Protein AF-A0A3D1R5C8-F1 (afdb_monomer_lite)

Foldseek 3Di:
DQQDKDKDKDFDPPCPQFPFKWKWKADPPDDTDIFGQDDDDDRMTMTIDGSNRQDPQKMWIWMWTQGPVRDIDIHCADPVGTDIDGRDDD

Secondary structure (DSSP, 8-state):
-TTSPEEEEEE-TTGGGEEEEEEEEEETTSPPEEEEEEEEETTEEEEEE-GGG--TTEEEEEEEEEETT--EEEESS-SSS-EEEE-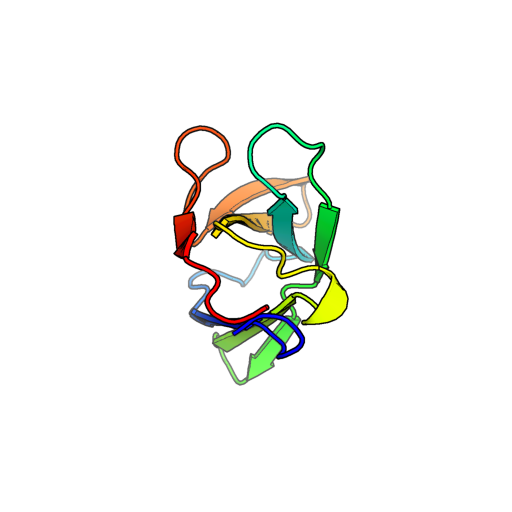---

Radius of gyration: 13.25 Å; chains: 1; bounding box: 32×27×36 Å

Structure (mmCIF, N/CA/C/O backbone):
data_AF-A0A3D1R5C8-F1
#
_entry.id   AF-A0A3D1R5C8-F1
#
loop_
_atom_site.group_PDB
_atom_site.id
_atom_site.type_symbol
_atom_site.label_atom_id
_atom_site.label_alt_id
_atom_site.label_comp_id
_atom_site.label_asym_id
_atom_site.label_entity_id
_atom_site.label_seq_id
_atom_site.pdbx_PDB_ins_code
_atom_site.Cartn_x
_atom_site.Cartn_y
_atom_site.Cartn_z
_atom_site.occupancy
_atom_site.B_iso_or_equiv
_atom_site.auth_seq_id
_atom_site.auth_comp_id
_atom_site.auth_asym_id
_atom_site.auth_atom_id
_atom_site.pdbx_PDB_model_num
ATOM 1 N N . GLU A 1 1 ? -12.934 -4.085 9.871 1.00 80.44 1 GLU A N 1
ATOM 2 C CA . GLU A 1 1 ? -13.257 -4.056 11.317 1.00 80.44 1 GLU A CA 1
ATOM 3 C C . GLU A 1 1 ? -11.954 -4.155 12.091 1.00 80.44 1 GLU A C 1
ATOM 5 O O . GLU A 1 1 ? -10.989 -4.653 11.520 1.00 80.44 1 GLU A O 1
ATOM 10 N N . ALA A 1 2 ? -11.901 -3.671 13.331 1.00 84.62 2 ALA A N 1
ATOM 11 C CA . ALA A 1 2 ? -10.732 -3.872 14.185 1.00 84.62 2 ALA A CA 1
ATOM 12 C C . ALA A 1 2 ? -10.423 -5.376 14.314 1.00 84.62 2 ALA A C 1
ATOM 14 O O . ALA A 1 2 ? -11.340 -6.197 14.360 1.00 84.62 2 ALA A O 1
ATOM 15 N N . GLY A 1 3 ? -9.140 -5.744 14.302 1.00 87.75 3 GLY A N 1
ATOM 16 C CA . GLY A 1 3 ? -8.703 -7.141 14.396 1.00 87.75 3 GLY A CA 1
ATOM 17 C C . GLY A 1 3 ? -8.842 -7.970 13.112 1.00 87.75 3 GLY A C 1
ATOM 18 O O . GLY A 1 3 ? -8.307 -9.073 13.065 1.00 87.75 3 GLY A O 1
ATOM 19 N N . LYS A 1 4 ? -9.490 -7.458 12.056 1.00 92.31 4 LYS A N 1
ATOM 20 C CA . LYS A 1 4 ? -9.518 -8.096 10.728 1.00 92.31 4 LYS A CA 1
ATOM 21 C C . LYS A 1 4 ? -8.551 -7.405 9.787 1.00 92.31 4 LYS A C 1
ATOM 23 O O . LYS A 1 4 ? -8.505 -6.182 9.773 1.00 92.31 4 LYS A O 1
ATOM 28 N N . ASP A 1 5 ? -7.833 -8.174 8.984 1.00 96.69 5 ASP A N 1
ATOM 29 C CA . ASP A 1 5 ? -6.915 -7.621 7.995 1.00 96.69 5 ASP A CA 1
ATOM 30 C C . ASP A 1 5 ? -7.636 -6.688 7.013 1.00 96.69 5 ASP A C 1
ATOM 32 O O . ASP A 1 5 ? -8.780 -6.925 6.610 1.00 96.69 5 ASP A O 1
ATOM 36 N N . LEU A 1 6 ? -6.958 -5.603 6.639 1.00 96.81 6 LEU A N 1
ATOM 37 C CA . LEU A 1 6 ? -7.389 -4.728 5.557 1.00 96.81 6 LEU A CA 1
ATOM 38 C C . LEU A 1 6 ? -6.571 -5.051 4.316 1.00 96.81 6 LEU A C 1
ATOM 40 O O . LEU A 1 6 ? -5.360 -4.832 4.275 1.00 96.81 6 LEU A O 1
ATOM 44 N N . GLU A 1 7 ? -7.265 -5.522 3.292 1.00 97.75 7 GLU A N 1
ATOM 45 C CA . GLU A 1 7 ? -6.676 -5.779 1.989 1.00 97.75 7 GLU A CA 1
ATOM 46 C C . GLU A 1 7 ? -6.747 -4.536 1.110 1.00 97.75 7 GLU A C 1
ATOM 48 O O . GLU A 1 7 ? -7.788 -3.885 0.987 1.00 97.75 7 GLU A O 1
ATOM 53 N N . ILE A 1 8 ? -5.626 -4.222 0.476 1.00 97.38 8 ILE A N 1
ATOM 54 C CA . ILE A 1 8 ? -5.522 -3.181 -0.536 1.00 97.38 8 ILE A CA 1
ATOM 55 C C . ILE A 1 8 ? -5.177 -3.889 -1.831 1.00 97.38 8 ILE A C 1
ATOM 57 O O . ILE A 1 8 ? -4.080 -4.425 -1.967 1.00 97.38 8 ILE A O 1
ATOM 61 N N . VAL A 1 9 ? -6.129 -3.896 -2.758 1.00 96.69 9 VAL A N 1
ATOM 62 C CA . VAL A 1 9 ? -6.023 -4.582 -4.044 1.00 96.69 9 VAL A CA 1
ATOM 63 C C . VAL A 1 9 ? -6.246 -3.572 -5.160 1.00 96.69 9 VAL A C 1
ATOM 65 O O . VAL A 1 9 ? -7.154 -2.742 -5.080 1.00 96.69 9 VAL A O 1
ATOM 68 N N . GLY A 1 10 ? -5.433 -3.642 -6.208 1.00 94.25 10 GLY A N 1
ATOM 69 C CA . GLY A 1 10 ? -5.635 -2.832 -7.402 1.00 94.25 10 GLY A CA 1
ATOM 70 C C . GLY A 1 10 ? -4.610 -3.113 -8.490 1.00 94.25 10 GLY A C 1
ATOM 71 O O . GLY A 1 10 ? -3.594 -3.765 -8.243 1.00 94.25 10 GLY A O 1
ATOM 72 N N . ASN A 1 11 ? -4.872 -2.577 -9.681 1.00 93.56 11 ASN A N 1
ATOM 73 C CA . ASN A 1 11 ? -3.980 -2.732 -10.823 1.00 93.56 11 ASN A CA 1
ATOM 74 C C . ASN A 1 11 ? -2.891 -1.654 -10.853 1.00 93.56 11 ASN A C 1
ATOM 76 O O . ASN A 1 11 ? -3.177 -0.465 -10.679 1.00 93.56 11 ASN A O 1
ATOM 80 N N . VAL A 1 12 ? -1.657 -2.064 -11.141 1.00 91.12 12 VAL A N 1
ATOM 81 C CA . VAL A 1 12 ? -0.524 -1.168 -11.399 1.00 91.12 12 VAL A CA 1
ATOM 82 C C . VAL A 1 12 ? -0.136 -1.278 -12.869 1.00 91.12 12 VAL A C 1
ATOM 84 O O . VAL A 1 12 ? 0.541 -2.213 -13.290 1.00 91.12 12 VAL A O 1
ATOM 87 N N . PHE A 1 13 ? -0.561 -0.296 -13.661 1.00 84.56 13 PHE A N 1
ATOM 88 C CA . PHE A 1 13 ? -0.224 -0.223 -15.081 1.00 84.56 13 PHE A CA 1
ATOM 89 C C . PHE A 1 13 ? 1.183 0.343 -15.290 1.00 84.56 13 PHE A C 1
ATOM 91 O O . P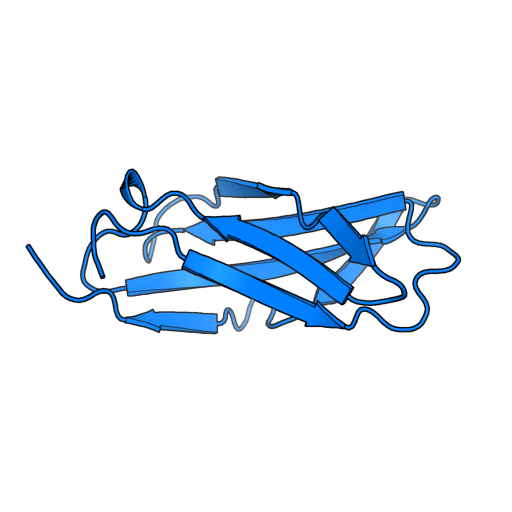HE A 1 13 ? 1.643 1.186 -14.522 1.00 84.56 13 PHE A O 1
ATOM 98 N N . GLY A 1 14 ? 1.863 -0.100 -16.352 1.00 78.25 14 GLY A N 1
ATOM 99 C CA . GLY A 1 14 ? 3.223 0.362 -16.656 1.00 78.25 14 GLY A CA 1
ATOM 100 C C . GLY A 1 14 ? 4.291 -0.184 -15.702 1.00 78.25 14 GLY A C 1
ATOM 101 O O . GLY A 1 14 ? 5.362 0.399 -15.590 1.00 78.25 14 GLY A O 1
ATOM 102 N N . ALA A 1 15 ? 4.031 -1.313 -15.036 1.00 70.81 15 ALA A N 1
ATOM 103 C CA . ALA A 1 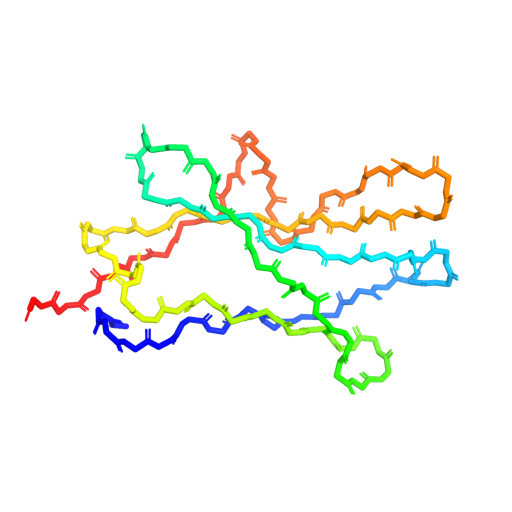15 ? 4.943 -1.929 -14.069 1.00 70.81 15 ALA A CA 1
ATOM 104 C C . ALA A 1 15 ? 6.232 -2.531 -14.678 1.00 70.81 15 ALA A C 1
ATOM 106 O O . ALA A 1 15 ? 6.973 -3.201 -13.967 1.00 70.81 15 ALA A O 1
ATOM 107 N N . GLY A 1 16 ? 6.517 -2.314 -15.968 1.00 78.06 16 GLY A N 1
ATOM 108 C CA . GLY A 1 16 ? 7.702 -2.864 -16.641 1.00 78.06 16 GLY A CA 1
ATOM 109 C C . GLY A 1 16 ? 9.025 -2.446 -15.992 1.00 78.06 16 GLY A C 1
ATOM 110 O O . GLY A 1 16 ? 9.950 -3.249 -15.934 1.00 78.06 16 GLY A O 1
ATOM 111 N N . ASP A 1 17 ? 9.071 -1.238 -15.422 1.00 85.06 17 ASP A N 1
ATOM 112 C CA . ASP A 1 17 ? 10.236 -0.713 -14.698 1.00 85.06 17 ASP A CA 1
ATOM 113 C C . ASP A 1 17 ? 10.084 -0.800 -13.168 1.00 85.06 17 ASP A C 1
ATOM 115 O O . ASP A 1 17 ? 10.897 -0.246 -12.425 1.00 85.06 17 ASP A O 1
ATOM 119 N N . LEU A 1 18 ? 9.042 -1.473 -12.668 1.00 91.69 18 LEU A N 1
ATOM 120 C CA . LEU A 1 18 ? 8.757 -1.564 -11.239 1.00 91.69 18 LEU A CA 1
ATOM 121 C C . LEU A 1 18 ? 9.750 -2.503 -10.545 1.00 91.69 18 LEU A C 1
ATOM 123 O O . LEU A 1 18 ? 9.718 -3.714 -10.743 1.00 91.69 18 LEU A O 1
ATOM 127 N N . ALA A 1 19 ? 10.563 -1.961 -9.639 1.00 93.62 19 ALA A N 1
ATOM 128 C CA . ALA A 1 19 ? 11.445 -2.764 -8.798 1.00 93.62 19 ALA A CA 1
ATOM 129 C C . ALA A 1 19 ? 10.721 -3.301 -7.556 1.00 93.62 19 ALA A C 1
ATOM 131 O O . ALA A 1 19 ? 10.924 -4.443 -7.148 1.00 93.62 19 ALA A O 1
ATOM 132 N N . LYS A 1 20 ? 9.902 -2.463 -6.910 1.00 95.06 20 LYS A N 1
ATOM 133 C CA . LYS A 1 20 ? 9.100 -2.836 -5.734 1.00 95.06 20 LYS A CA 1
ATOM 134 C C . LYS A 1 20 ? 7.948 -1.867 -5.528 1.00 95.06 20 LYS A C 1
ATOM 136 O O . LYS A 1 20 ? 8.061 -0.688 -5.852 1.00 95.06 20 LYS A O 1
ATOM 141 N N . ALA A 1 21 ? 6.890 -2.328 -4.873 1.00 96.75 21 ALA A N 1
ATOM 142 C CA . ALA A 1 21 ? 5.832 -1.457 -4.386 1.00 96.75 21 ALA A CA 1
ATOM 143 C C . ALA A 1 21 ? 5.578 -1.663 -2.887 1.00 96.75 21 ALA A C 1
ATOM 145 O O . ALA A 1 21 ? 5.857 -2.719 -2.307 1.00 96.75 21 ALA A O 1
ATOM 146 N N . ARG A 1 22 ? 5.111 -0.610 -2.219 1.00 97.81 22 ARG A N 1
ATOM 147 C CA . ARG A 1 22 ? 4.848 -0.594 -0.775 1.00 97.81 22 ARG A CA 1
ATOM 148 C C . ARG A 1 22 ? 3.542 0.131 -0.500 1.00 97.81 22 ARG A C 1
ATOM 150 O O . ARG A 1 22 ? 3.282 1.164 -1.108 1.00 97.81 22 ARG A O 1
ATOM 157 N N . CYS A 1 23 ? 2.775 -0.355 0.466 1.00 98.31 23 CYS A N 1
ATOM 158 C CA . CYS A 1 23 ? 1.710 0.423 1.082 1.00 98.31 23 CYS A CA 1
ATOM 159 C C . CYS A 1 23 ? 2.226 1.028 2.383 1.00 98.31 23 CYS A C 1
ATOM 161 O O . CYS A 1 23 ? 2.668 0.304 3.274 1.00 98.31 23 CYS A O 1
ATOM 163 N N . ARG A 1 24 ? 2.152 2.351 2.510 1.00 98.25 24 ARG A N 1
ATOM 164 C CA . ARG A 1 24 ? 2.403 3.064 3.759 1.00 98.25 24 ARG A CA 1
ATOM 165 C C . ARG A 1 24 ? 1.088 3.347 4.452 1.00 98.25 24 ARG A C 1
ATOM 167 O O . ARG A 1 24 ? 0.143 3.813 3.826 1.00 98.25 24 ARG A O 1
ATOM 174 N N . TYR A 1 25 ? 1.038 3.081 5.747 1.00 98.25 25 TYR A N 1
ATOM 175 C CA . TYR A 1 25 ? -0.176 3.244 6.535 1.00 98.25 25 TYR A CA 1
ATOM 176 C C . TYR A 1 25 ? 0.128 3.759 7.940 1.00 98.25 25 TYR A C 1
ATOM 178 O O . TYR A 1 25 ? 1.246 3.615 8.436 1.00 98.25 25 TYR A O 1
ATOM 186 N N . ARG A 1 26 ? -0.851 4.401 8.575 1.00 97.38 26 ARG A N 1
ATOM 187 C CA . ARG A 1 26 ? -0.744 4.891 9.954 1.00 97.38 26 ARG A CA 1
ATOM 188 C C . ARG A 1 26 ? -2.107 5.102 10.593 1.00 97.38 26 ARG A C 1
ATOM 190 O O . ARG A 1 26 ? -3.089 5.387 9.912 1.00 97.38 26 ARG A O 1
ATOM 197 N N . GLU A 1 27 ? -2.132 5.112 11.916 1.00 93.38 27 GLU A N 1
ATOM 198 C CA . GLU A 1 27 ? -3.172 5.835 12.646 1.00 93.38 27 GLU A CA 1
ATOM 199 C C . GLU A 1 27 ? -2.974 7.348 12.453 1.00 93.38 27 GLU A C 1
ATOM 201 O O . GLU A 1 27 ? -1.849 7.839 12.286 1.00 93.38 27 GLU A O 1
ATOM 206 N N . LYS A 1 28 ? -4.063 8.119 12.507 1.00 83.81 28 LYS A N 1
ATOM 207 C CA . LYS A 1 28 ? -3.997 9.575 12.335 1.00 83.81 28 LYS A CA 1
ATOM 208 C C . LYS A 1 28 ? -3.027 10.202 13.347 1.00 83.81 28 LYS A C 1
ATOM 210 O O . LYS A 1 28 ? -3.201 10.068 14.553 1.00 83.81 28 LYS A O 1
ATOM 215 N N . GLY A 1 29 ? -2.029 10.929 12.843 1.00 83.25 29 GLY A N 1
ATOM 216 C CA . GLY A 1 29 ? -1.029 11.622 13.665 1.00 83.25 29 GLY A CA 1
ATOM 217 C C . GLY A 1 29 ? 0.124 10.747 14.175 1.00 83.25 29 GLY A C 1
ATOM 218 O O . GLY A 1 29 ? 1.015 11.271 14.837 1.00 83.25 29 GLY A O 1
ATOM 219 N N . ARG A 1 30 ? 0.151 9.447 13.853 1.00 93.44 30 ARG A N 1
ATOM 220 C CA . ARG A 1 30 ? 1.299 8.565 14.121 1.00 93.44 30 ARG A CA 1
ATOM 221 C C . ARG A 1 30 ? 2.308 8.582 12.965 1.00 93.44 30 ARG A C 1
ATOM 223 O O . ARG A 1 30 ? 2.056 9.129 11.888 1.00 93.44 30 ARG A O 1
ATOM 230 N N . SER A 1 31 ? 3.462 7.959 13.194 1.00 95.69 31 SER A N 1
ATOM 231 C CA . SER A 1 31 ? 4.446 7.681 12.146 1.00 95.69 31 SER A CA 1
ATOM 232 C C . SER A 1 31 ? 3.925 6.637 11.159 1.00 95.69 31 SER A C 1
ATOM 234 O O . SER A 1 31 ? 3.163 5.744 11.525 1.00 95.69 31 SER A O 1
ATOM 236 N N . TRP A 1 32 ? 4.367 6.741 9.908 1.00 97.31 32 TRP A N 1
ATOM 237 C CA . TRP A 1 32 ? 4.055 5.765 8.870 1.00 97.31 32 TRP A CA 1
ATOM 238 C C . TRP A 1 32 ? 4.741 4.422 9.141 1.00 97.31 32 TRP A C 1
ATOM 240 O O . TRP A 1 32 ? 5.956 4.366 9.329 1.00 97.31 32 TRP A O 1
ATOM 250 N N . LYS A 1 33 ? 3.956 3.346 9.109 1.00 97.81 33 LYS A N 1
ATOM 251 C CA . LYS A 1 33 ? 4.408 1.964 8.929 1.00 97.81 33 LYS A CA 1
ATOM 252 C C . LYS A 1 33 ? 4.333 1.602 7.443 1.00 97.81 33 LYS A C 1
ATOM 254 O O . LYS A 1 33 ? 3.769 2.356 6.645 1.00 97.81 33 LYS A O 1
ATOM 259 N N . GLN A 1 34 ? 4.888 0.455 7.059 1.00 98.06 34 GLN A N 1
ATOM 260 C CA . GLN A 1 34 ? 4.796 -0.029 5.684 1.00 98.06 34 GLN A CA 1
ATOM 261 C C . GLN A 1 34 ? 4.612 -1.542 5.603 1.00 98.06 34 GLN A C 1
ATOM 263 O O . GLN A 1 34 ? 5.186 -2.282 6.398 1.00 98.06 34 GLN A O 1
ATOM 268 N N . VAL A 1 35 ? 3.868 -1.973 4.590 1.00 98.44 35 VAL A N 1
ATOM 269 C CA . VAL A 1 35 ? 3.788 -3.360 4.128 1.00 98.44 35 VAL A CA 1
ATOM 270 C C . VAL A 1 35 ? 4.144 -3.431 2.646 1.00 98.44 35 VAL A C 1
ATOM 272 O O . VAL A 1 35 ? 4.151 -2.420 1.934 1.00 98.44 35 VAL A O 1
ATOM 275 N N . GLU A 1 36 ? 4.487 -4.622 2.174 1.00 98.06 36 GLU A N 1
ATOM 276 C CA . GLU A 1 36 ? 4.700 -4.858 0.752 1.00 98.06 36 GLU A CA 1
ATOM 277 C C . GLU A 1 36 ? 3.379 -4.798 -0.022 1.00 98.06 36 GLU A C 1
ATOM 279 O O . GLU A 1 36 ? 2.356 -5.289 0.444 1.00 98.06 36 GLU A O 1
ATOM 284 N N . LEU A 1 37 ? 3.418 -4.158 -1.193 1.00 97.88 37 LEU A N 1
ATOM 285 C CA . LEU A 1 37 ? 2.385 -4.266 -2.215 1.00 97.88 37 LEU A CA 1
ATOM 286 C C . LEU A 1 37 ? 2.950 -5.224 -3.269 1.00 97.88 37 LEU A C 1
ATOM 288 O O . LEU A 1 37 ? 3.787 -4.826 -4.077 1.00 97.88 37 LEU A O 1
ATOM 292 N N . ALA A 1 38 ? 2.582 -6.498 -3.166 1.00 96.56 38 ALA A N 1
ATOM 293 C CA . ALA A 1 38 ? 3.135 -7.589 -3.960 1.00 96.56 38 ALA A CA 1
ATOM 294 C C . ALA A 1 38 ? 2.304 -7.827 -5.221 1.00 96.56 38 ALA A C 1
ATOM 296 O O . ALA A 1 38 ? 1.086 -7.660 -5.196 1.00 96.56 38 ALA A O 1
ATOM 297 N N . LEU A 1 39 ? 2.958 -8.244 -6.306 1.00 94.62 39 LEU A N 1
ATOM 298 C CA . LEU A 1 39 ? 2.273 -8.728 -7.501 1.00 94.62 39 LEU A CA 1
ATOM 299 C C . LEU A 1 39 ? 1.584 -10.060 -7.177 1.00 94.62 39 LEU A C 1
ATOM 301 O O . LEU A 1 39 ? 2.249 -10.992 -6.727 1.00 94.62 39 LEU A O 1
ATOM 305 N N . GLU A 1 40 ? 0.282 -10.159 -7.433 1.00 94.88 40 GLU A N 1
ATOM 306 C CA . GLU A 1 40 ? -0.438 -11.434 -7.378 1.00 94.88 40 GLU A CA 1
ATOM 307 C C . GLU A 1 40 ? -0.512 -12.087 -8.763 1.00 94.88 40 GLU A C 1
ATOM 309 O O . GLU A 1 40 ? -0.069 -13.221 -8.936 1.00 94.88 40 GLU A O 1
ATOM 314 N N . TYR A 1 41 ? -1.047 -11.379 -9.764 1.00 92.12 41 TYR A N 1
ATOM 315 C CA . TYR A 1 41 ? -1.199 -11.901 -11.126 1.00 92.12 41 TYR A CA 1
ATOM 316 C C . TYR A 1 41 ? -1.331 -10.775 -12.156 1.00 92.12 41 TYR A C 1
ATOM 318 O O . TYR A 1 41 ? -2.117 -9.854 -11.960 1.00 92.12 41 TYR A O 1
ATOM 326 N N . GLY A 1 42 ? -0.620 -10.872 -13.285 1.00 91.69 42 GLY A N 1
ATOM 327 C CA . GLY A 1 42 ? -0.702 -9.884 -14.366 1.00 91.69 42 GLY A CA 1
ATOM 328 C C . GLY A 1 42 ? -0.230 -8.502 -13.912 1.00 91.69 42 GLY A C 1
ATOM 329 O O . GLY A 1 42 ? 0.962 -8.292 -13.709 1.00 91.69 42 GLY A O 1
ATOM 330 N N . ASP A 1 43 ? -1.167 -7.576 -13.755 1.00 92.06 43 ASP A N 1
ATOM 331 C CA . ASP A 1 43 ? -0.976 -6.234 -13.206 1.00 92.06 43 ASP A CA 1
ATOM 332 C C . ASP A 1 43 ? -1.700 -6.029 -11.865 1.00 92.06 43 ASP A C 1
ATOM 334 O O . ASP A 1 43 ? -1.711 -4.912 -11.353 1.00 92.06 43 ASP A O 1
ATOM 338 N N . LEU A 1 44 ? -2.269 -7.087 -11.277 1.00 94.31 44 LEU A N 1
ATOM 339 C CA . LEU A 1 44 ? -2.967 -7.059 -9.996 1.00 94.31 44 LEU A CA 1
ATOM 340 C C . LEU A 1 44 ? -1.977 -7.147 -8.836 1.00 94.31 44 LEU A C 1
ATOM 342 O O . LEU A 1 44 ? -1.246 -8.130 -8.699 1.00 94.31 44 LEU A O 1
ATOM 346 N N . PHE A 1 45 ? -2.005 -6.149 -7.958 1.00 96.50 45 PHE A N 1
ATOM 347 C CA . PHE A 1 45 ? -1.179 -6.100 -6.758 1.00 96.50 45 PHE A CA 1
ATOM 348 C C . PHE A 1 45 ? -2.030 -6.125 -5.493 1.00 96.50 45 PHE A C 1
ATOM 350 O O . PHE A 1 45 ? -3.116 -5.539 -5.453 1.00 96.50 45 PHE A O 1
ATOM 357 N N . ARG A 1 46 ? -1.486 -6.734 -4.435 1.00 97.94 46 ARG A N 1
ATOM 358 C CA . ARG A 1 46 ? -2.110 -6.806 -3.113 1.00 97.94 46 ARG A CA 1
ATOM 359 C C . ARG A 1 46 ? -1.149 -6.439 -1.991 1.00 97.94 46 ARG A C 1
ATOM 361 O O . ARG A 1 46 ? 0.011 -6.842 -1.974 1.00 97.94 46 ARG A O 1
ATOM 368 N N . ALA A 1 47 ? -1.663 -5.675 -1.038 1.00 98.31 47 ALA A N 1
ATOM 369 C CA . ALA A 1 47 ? -1.051 -5.430 0.257 1.00 98.31 47 ALA A CA 1
ATOM 370 C C . ALA A 1 47 ? -2.037 -5.810 1.364 1.00 98.31 47 ALA A C 1
ATOM 372 O O . ALA A 1 47 ? -3.246 -5.625 1.219 1.00 98.31 47 ALA A O 1
ATOM 373 N N . ILE A 1 48 ? -1.508 -6.305 2.480 1.00 98.38 48 ILE A N 1
ATOM 374 C CA . ILE A 1 48 ? -2.295 -6.675 3.658 1.00 98.38 48 ILE A CA 1
ATOM 375 C C . ILE A 1 48 ? -1.821 -5.817 4.826 1.00 98.38 48 ILE A C 1
ATOM 377 O O . ILE A 1 48 ? -0.667 -5.916 5.239 1.00 98.38 48 ILE A O 1
ATOM 381 N N . ILE A 1 49 ? -2.703 -4.968 5.354 1.00 97.69 49 ILE A N 1
ATOM 382 C CA . ILE A 1 49 ? -2.484 -4.280 6.628 1.00 97.69 49 ILE A CA 1
ATOM 383 C C . ILE A 1 49 ? -3.030 -5.189 7.737 1.00 97.69 49 ILE A C 1
ATOM 385 O O . ILE A 1 49 ? -4.234 -5.468 7.727 1.00 97.69 49 ILE A O 1
ATOM 389 N N . PRO A 1 50 ? -2.190 -5.632 8.694 1.00 96.81 50 PRO A N 1
ATOM 390 C CA . PRO A 1 50 ? -2.618 -6.542 9.750 1.00 96.81 50 PRO A CA 1
ATOM 391 C C . PRO A 1 50 ? -3.769 -5.972 10.580 1.00 96.81 50 PRO A C 1
ATOM 393 O O . PRO A 1 50 ? -3.728 -4.813 10.996 1.00 96.81 50 PRO A O 1
ATOM 396 N N . GLY A 1 51 ? -4.760 -6.799 10.903 1.00 95.31 51 GLY A N 1
ATOM 397 C CA . GLY A 1 51 ? -5.936 -6.384 11.667 1.00 95.31 51 GLY A CA 1
ATOM 398 C C . GLY A 1 51 ? -5.617 -5.819 13.053 1.00 95.31 51 GLY A C 1
ATOM 399 O O . GLY A 1 51 ? -6.331 -4.940 13.535 1.00 95.31 51 GLY A O 1
ATOM 400 N N . GLN A 1 52 ? -4.512 -6.258 13.664 1.00 93.69 52 GLN A N 1
ATOM 401 C CA . GLN A 1 52 ? -4.003 -5.722 14.935 1.00 93.69 52 GLN A CA 1
ATOM 402 C C . GLN A 1 52 ? -3.593 -4.241 14.859 1.00 93.69 52 GLN A C 1
ATOM 404 O O . GLN A 1 52 ? -3.568 -3.558 15.877 1.00 93.69 52 GLN A O 1
ATOM 409 N N . ASP A 1 53 ? -3.285 -3.743 13.659 1.00 94.19 53 ASP A N 1
ATOM 410 C CA . ASP A 1 53 ? -2.944 -2.342 13.419 1.00 94.19 53 ASP A CA 1
ATOM 411 C C . ASP A 1 53 ? -4.174 -1.502 13.030 1.00 94.19 53 ASP A C 1
ATOM 413 O O . ASP A 1 53 ? -4.092 -0.272 12.969 1.00 94.19 53 ASP A O 1
ATOM 417 N N . LEU A 1 54 ? -5.328 -2.131 12.772 1.00 93.31 54 LEU A N 1
ATOM 418 C CA . LEU A 1 54 ? -6.576 -1.426 12.497 1.00 93.31 54 LEU A CA 1
ATOM 419 C C . LEU A 1 54 ? -7.231 -0.992 13.804 1.00 93.31 54 LEU A C 1
ATOM 421 O O . LEU A 1 54 ? -8.119 -1.656 14.338 1.00 93.31 54 LEU A O 1
ATOM 425 N N . VAL A 1 55 ? -6.798 0.165 14.294 1.00 90.25 55 VAL A N 1
ATOM 426 C CA . VAL A 1 55 ? -7.315 0.772 15.520 1.00 90.25 55 VAL A CA 1
ATOM 427 C C . VAL A 1 55 ? -8.364 1.846 15.182 1.00 90.25 55 VAL A C 1
ATOM 429 O O . VAL A 1 55 ? -8.135 2.680 14.295 1.00 90.25 55 VAL A O 1
ATOM 432 N N . PRO A 1 56 ? -9.528 1.869 15.861 1.00 91.56 56 PRO A N 1
ATOM 433 C CA . PRO A 1 56 ? -10.486 2.964 15.745 1.00 91.56 56 PRO A CA 1
ATOM 434 C C . PRO A 1 56 ? -9.860 4.338 16.061 1.00 91.56 56 PRO A C 1
ATOM 436 O O . PRO A 1 56 ? -8.985 4.441 16.916 1.00 91.56 56 PRO A O 1
ATOM 439 N N . PRO A 1 57 ? -10.322 5.429 15.420 1.00 93.12 57 PRO A N 1
ATOM 440 C CA . PRO A 1 57 ? -11.495 5.491 14.545 1.00 93.12 57 PRO A CA 1
ATOM 441 C C . PRO A 1 57 ? -11.195 5.222 13.062 1.00 93.12 57 PRO A C 1
ATOM 443 O O . PRO A 1 57 ? -12.123 5.008 12.278 1.00 93.12 57 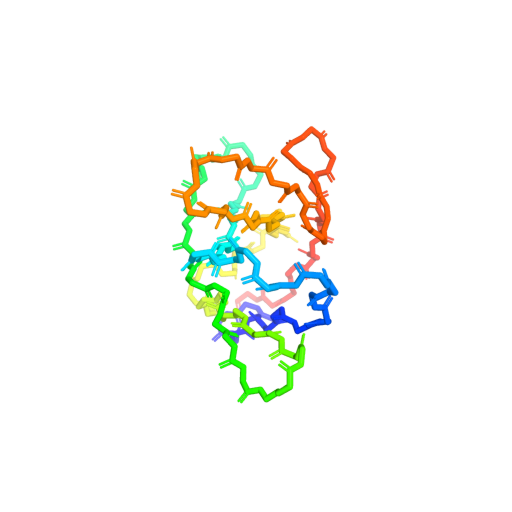PRO A O 1
ATOM 446 N N . SER A 1 58 ? -9.931 5.290 12.640 1.00 95.00 58 SER A N 1
ATOM 447 C CA . SER A 1 58 ? -9.556 5.165 11.231 1.00 95.00 58 SER A CA 1
ATOM 448 C C . SER A 1 58 ? -8.066 4.923 11.035 1.00 95.00 58 SER A C 1
ATOM 450 O O . SER A 1 58 ? -7.254 5.492 11.767 1.00 95.00 58 SER A O 1
ATOM 452 N N . ILE A 1 59 ? -7.730 4.240 9.944 1.00 96.56 59 ILE A N 1
ATOM 453 C CA . ILE A 1 59 ? -6.375 4.165 9.397 1.00 96.56 59 ILE A CA 1
ATOM 454 C C . ILE A 1 59 ? -6.264 5.068 8.157 1.00 96.56 59 ILE A C 1
ATOM 456 O O . ILE A 1 59 ? -7.228 5.235 7.400 1.00 96.56 59 ILE A O 1
ATOM 460 N N . GLU A 1 60 ? -5.096 5.667 7.956 1.00 97.56 60 GLU A N 1
ATOM 461 C CA . GLU A 1 60 ? -4.719 6.378 6.735 1.00 97.56 60 GLU A CA 1
ATOM 462 C C . GLU A 1 60 ? -3.710 5.539 5.950 1.00 97.56 60 GLU A C 1
ATOM 464 O O . GLU A 1 60 ? -2.808 4.966 6.559 1.00 97.56 60 GLU A O 1
ATOM 469 N N . TYR A 1 61 ? -3.831 5.478 4.623 1.00 98.00 61 TYR A N 1
ATOM 470 C CA . TYR A 1 61 ? -2.858 4.793 3.773 1.00 98.00 61 TYR A CA 1
ATOM 471 C C . TYR A 1 61 ? -2.647 5.476 2.420 1.00 98.00 61 TYR A C 1
ATOM 473 O O . TYR A 1 61 ? -3.502 6.209 1.922 1.00 98.00 61 TYR A O 1
ATOM 481 N N . TYR A 1 62 ? -1.492 5.210 1.826 1.00 97.94 62 TYR A N 1
ATOM 482 C CA . TYR A 1 62 ? -1.178 5.463 0.425 1.00 97.94 62 TYR A CA 1
ATOM 483 C C . TYR A 1 62 ? -0.130 4.447 -0.020 1.00 97.94 62 TYR A C 1
ATOM 485 O O . TYR A 1 62 ? 0.611 3.908 0.803 1.00 97.94 62 TYR A O 1
ATOM 493 N N . CYS A 1 63 ? -0.045 4.179 -1.313 1.00 98.00 63 CYS A N 1
ATOM 494 C CA . CYS A 1 63 ? 0.941 3.261 -1.856 1.00 98.00 63 CYS A CA 1
ATOM 495 C C . CYS A 1 63 ? 1.988 4.013 -2.671 1.00 98.00 63 CYS A C 1
ATOM 497 O O . CYS A 1 63 ? 1.762 5.127 -3.136 1.00 98.00 63 CYS A O 1
ATOM 499 N N . ILE A 1 64 ? 3.150 3.393 -2.831 1.00 96.94 64 ILE A 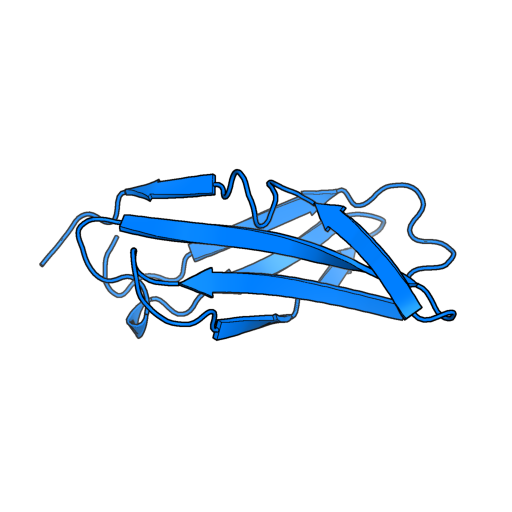N 1
ATOM 500 C CA . ILE A 1 64 ? 4.219 3.872 -3.699 1.00 96.94 64 ILE A CA 1
ATOM 501 C C . ILE A 1 64 ? 4.739 2.720 -4.552 1.00 96.94 64 ILE A C 1
ATOM 503 O O . ILE A 1 64 ? 4.980 1.623 -4.042 1.00 96.94 64 ILE A O 1
ATOM 507 N N . ALA A 1 65 ? 4.920 2.987 -5.837 1.00 95.62 65 ALA A N 1
ATOM 508 C CA . ALA A 1 65 ? 5.754 2.206 -6.738 1.00 95.62 65 ALA A CA 1
ATOM 509 C C . ALA A 1 65 ? 7.153 2.823 -6.765 1.00 95.62 65 ALA A C 1
ATOM 511 O O . ALA A 1 65 ? 7.288 4.046 -6.776 1.00 95.62 65 ALA A O 1
ATOM 512 N N . ILE A 1 66 ? 8.179 1.977 -6.749 1.00 95.38 66 ILE A N 1
ATOM 513 C CA . ILE A 1 66 ? 9.582 2.375 -6.826 1.00 95.38 66 ILE A CA 1
ATOM 514 C C . ILE A 1 66 ? 10.185 1.662 -8.029 1.00 95.38 66 ILE A C 1
ATOM 516 O O . ILE A 1 66 ? 10.164 0.428 -8.078 1.00 95.38 66 ILE A O 1
ATOM 520 N N . ASP A 1 67 ? 10.699 2.428 -8.984 1.00 93.81 67 ASP A N 1
ATOM 521 C CA . ASP A 1 67 ? 11.370 1.881 -10.161 1.00 93.81 67 ASP A CA 1
ATOM 522 C C . ASP A 1 67 ? 12.815 1.434 -9.856 1.00 93.81 67 ASP A C 1
ATOM 524 O O . ASP A 1 67 ? 13.343 1.649 -8.756 1.00 93.81 67 ASP A O 1
ATOM 528 N N . TYR A 1 68 ? 13.472 0.791 -10.824 1.00 93.19 68 TYR A N 1
ATOM 529 C CA . TYR A 1 68 ? 14.868 0.343 -10.689 1.00 93.19 68 TYR A CA 1
ATOM 530 C C . TYR A 1 68 ? 15.892 1.483 -10.544 1.00 93.19 68 TYR A C 1
ATOM 532 O O . TYR A 1 68 ? 17.018 1.235 -10.111 1.00 93.19 68 TYR A O 1
ATOM 540 N N . PHE A 1 69 ? 15.508 2.723 -10.846 1.00 93.75 69 PHE A N 1
ATOM 541 C CA . PHE A 1 69 ? 16.327 3.927 -10.689 1.00 93.75 69 PHE A CA 1
ATOM 542 C C . PHE A 1 69 ? 16.043 4.668 -9.369 1.00 93.75 69 PHE A C 1
ATOM 544 O O . PHE A 1 69 ? 16.709 5.654 -9.054 1.00 93.75 69 PHE A O 1
ATOM 551 N N . GLY A 1 70 ? 15.087 4.185 -8.567 1.00 94.12 70 GLY A N 1
ATOM 552 C CA . GLY A 1 70 ? 14.678 4.783 -7.298 1.00 94.12 70 GLY A CA 1
ATOM 553 C C . GLY A 1 70 ? 13.613 5.878 -7.421 1.00 94.12 70 GLY A C 1
ATOM 554 O O . GLY A 1 70 ? 13.249 6.468 -6.398 1.00 94.12 70 GLY A O 1
ATOM 555 N N . GLY A 1 71 ? 13.095 6.137 -8.624 1.00 94.56 71 GLY A N 1
ATOM 556 C CA . GLY A 1 71 ? 11.959 7.024 -8.848 1.00 94.56 71 GLY A CA 1
ATOM 557 C C . GLY A 1 71 ? 10.715 6.501 -8.133 1.00 94.56 71 GLY A C 1
ATOM 558 O O . GLY A 1 71 ? 10.464 5.296 -8.099 1.00 94.56 71 GLY A O 1
ATOM 559 N N . GLN A 1 72 ? 9.958 7.404 -7.502 1.00 94.50 72 GLN A N 1
ATOM 560 C CA . GLN A 1 72 ? 8.758 7.052 -6.741 1.00 94.50 72 GLN A CA 1
ATOM 561 C C . GLN A 1 72 ? 7.510 7.615 -7.404 1.00 94.50 72 GLN A C 1
ATOM 563 O O . GLN A 1 72 ? 7.433 8.812 -7.673 1.00 94.50 72 GLN A O 1
ATOM 568 N N . THR A 1 73 ? 6.515 6.754 -7.593 1.00 94.19 73 THR A N 1
ATOM 569 C CA . THR A 1 73 ? 5.180 7.138 -8.060 1.00 94.19 73 THR A CA 1
ATOM 570 C C . THR A 1 73 ? 4.154 6.786 -6.995 1.00 94.19 73 THR A C 1
ATOM 572 O O . THR A 1 73 ? 4.131 5.659 -6.499 1.00 94.19 73 THR A O 1
ATOM 575 N N . GLU A 1 74 ? 3.308 7.744 -6.626 1.00 95.25 74 GLU A N 1
ATOM 576 C CA . GLU A 1 74 ? 2.231 7.522 -5.663 1.00 95.25 74 GLU A CA 1
ATOM 577 C C . GLU A 1 74 ? 1.064 6.760 -6.304 1.00 95.25 74 GLU A C 1
ATOM 579 O O . GLU A 1 74 ? 0.659 7.024 -7.435 1.00 95.25 74 GLU A O 1
ATOM 584 N N . LEU A 1 75 ? 0.522 5.801 -5.558 1.00 94.75 75 LEU A N 1
ATOM 585 C CA . LEU A 1 75 ? -0.559 4.913 -5.961 1.00 94.75 75 LEU A CA 1
ATOM 586 C C . LEU A 1 75 ? -1.643 4.913 -4.883 1.00 94.75 75 LEU A C 1
ATOM 588 O O . LEU A 1 75 ? -1.361 4.995 -3.688 1.00 94.75 75 LEU A O 1
ATOM 592 N N . TYR A 1 76 ? -2.898 4.759 -5.301 1.00 95.19 76 TYR A N 1
ATOM 593 C CA . TYR A 1 76 ? -4.043 4.611 -4.393 1.00 95.19 76 TYR A CA 1
ATOM 594 C C . TYR A 1 76 ? -4.133 5.696 -3.304 1.00 95.19 76 TYR A C 1
ATOM 596 O O . TYR A 1 76 ? -4.593 5.422 -2.204 1.00 95.19 76 TYR A O 1
ATOM 604 N N . GLY A 1 77 ? -3.733 6.933 -3.605 1.00 96.31 77 GLY A N 1
ATOM 605 C CA . GLY A 1 77 ? -3.617 8.040 -2.649 1.00 96.31 77 GLY A CA 1
ATOM 606 C C . GLY A 1 77 ? -2.231 8.679 -2.722 1.00 96.31 77 GLY A C 1
ATOM 607 O O . GLY A 1 77 ? -1.426 8.296 -3.564 1.00 96.31 77 GLY A O 1
ATOM 608 N N . SER A 1 78 ? -1.961 9.635 -1.838 1.00 97.31 78 SER A N 1
ATOM 609 C CA . SER A 1 78 ? -0.651 10.282 -1.706 1.00 97.31 78 SER A CA 1
ATOM 610 C C . SER A 1 78 ? -0.298 10.537 -0.247 1.00 97.31 78 SER A C 1
ATOM 612 O O . SER A 1 78 ? -1.154 10.464 0.637 1.00 97.31 78 SER A O 1
ATOM 614 N N . GLN A 1 79 ? 0.953 10.895 0.029 1.00 95.56 79 GLN A N 1
ATOM 615 C CA . GLN A 1 79 ? 1.362 11.297 1.371 1.00 95.56 79 GLN A CA 1
ATOM 616 C C . GLN A 1 79 ? 0.625 12.562 1.847 1.00 95.56 79 GLN A C 1
ATOM 618 O O . GLN A 1 79 ? 0.332 12.695 3.038 1.00 95.56 79 GLN A O 1
ATOM 623 N N . SER A 1 80 ? 0.331 13.494 0.933 1.00 95.56 80 SER A N 1
ATOM 624 C CA . SER A 1 80 ? -0.379 14.749 1.221 1.00 95.56 80 SER A CA 1
ATOM 625 C C . SER A 1 80 ? -1.903 14.586 1.268 1.00 95.56 80 SER A C 1
ATOM 627 O O . SER A 1 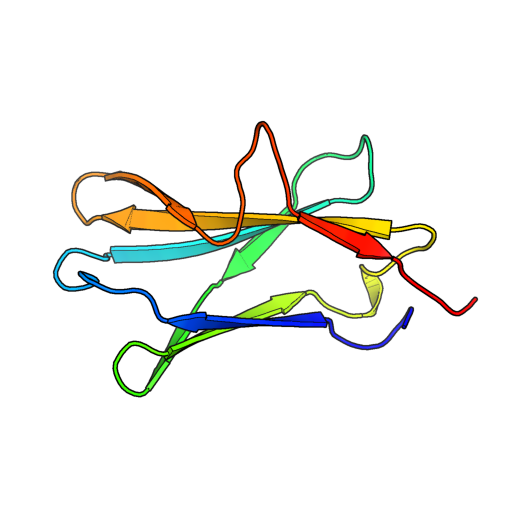80 ? -2.575 15.330 1.981 1.00 95.56 80 SER A O 1
ATOM 629 N N . ALA A 1 81 ? -2.445 13.596 0.558 1.00 96.62 81 ALA A N 1
ATOM 630 C CA . ALA A 1 81 ? -3.863 13.260 0.518 1.00 96.62 81 ALA A CA 1
ATOM 631 C C . ALA A 1 81 ? -4.055 11.732 0.624 1.00 96.62 81 ALA A C 1
ATOM 633 O O . ALA A 1 81 ? -4.429 11.070 -0.353 1.00 96.62 81 ALA A O 1
ATOM 634 N N . PRO A 1 82 ? -3.797 11.144 1.809 1.00 97.38 82 PRO A N 1
ATOM 635 C CA . PRO A 1 82 ? -3.919 9.707 1.990 1.00 97.38 82 PRO A CA 1
ATOM 636 C C . PRO A 1 82 ? -5.384 9.275 1.971 1.00 97.38 82 PRO A C 1
ATOM 638 O O . PRO A 1 82 ? -6.297 10.026 2.334 1.00 97.38 82 PRO A O 1
ATOM 641 N N . ARG A 1 83 ? -5.621 8.018 1.599 1.00 97.31 83 ARG A N 1
ATOM 642 C CA . ARG A 1 83 ? -6.929 7.386 1.765 1.00 97.31 83 ARG A CA 1
ATOM 643 C C . ARG A 1 83 ? -7.192 7.171 3.239 1.00 97.31 83 ARG A C 1
ATOM 645 O O . ARG A 1 83 ? -6.291 6.816 3.990 1.00 97.31 83 ARG A O 1
ATOM 652 N N . ARG A 1 84 ? -8.445 7.355 3.644 1.00 96.19 84 ARG A N 1
ATOM 653 C CA . ARG A 1 84 ? -8.895 7.123 5.014 1.00 96.19 84 ARG A CA 1
ATOM 654 C C . ARG A 1 84 ? -9.925 6.009 5.025 1.00 96.19 84 ARG A C 1
ATOM 656 O O . ARG A 1 84 ? -10.946 6.112 4.350 1.00 96.19 84 ARG A O 1
ATOM 663 N N . VAL A 1 85 ? -9.675 4.985 5.829 1.00 95.31 85 VAL A N 1
ATOM 664 C CA . VAL A 1 85 ? -10.607 3.879 6.052 1.00 95.31 85 VAL A CA 1
ATOM 665 C C . VAL A 1 85 ? -11.085 3.952 7.489 1.00 95.31 85 VAL A C 1
ATOM 667 O O . VAL A 1 85 ? -10.282 3.948 8.423 1.00 95.31 85 VAL A O 1
ATOM 670 N N . ARG A 1 86 ? -12.402 4.054 7.674 1.00 95.19 86 ARG A N 1
ATOM 671 C CA . ARG A 1 86 ? -13.010 4.015 9.004 1.00 95.19 86 ARG A CA 1
ATOM 672 C C . ARG A 1 86 ? -12.900 2.598 9.556 1.00 95.19 86 ARG A C 1
ATOM 674 O O . ARG A 1 86 ? -13.274 1.644 8.881 1.00 95.19 86 ARG A O 1
ATOM 681 N N . VAL A 1 87 ? -12.422 2.477 10.788 1.00 93.19 87 VAL A N 1
ATOM 682 C CA . VAL A 1 87 ? -12.337 1.199 11.493 1.00 93.19 87 VAL A CA 1
ATOM 683 C C . VAL A 1 87 ? -13.497 1.118 12.482 1.00 93.19 87 VAL A C 1
ATOM 685 O O . VAL A 1 87 ? -13.687 2.012 13.305 1.00 93.19 87 VAL A O 1
ATOM 688 N N . THR A 1 88 ? -14.298 0.063 12.359 1.00 90.81 88 THR A N 1
ATOM 689 C CA . THR A 1 88 ? -15.443 -0.249 13.227 1.00 90.81 88 THR A CA 1
ATOM 690 C C . THR A 1 88 ? -15.147 -1.466 14.104 1.00 90.81 88 THR A C 1
ATOM 692 O O . THR A 1 88 ? -14.370 -2.332 13.698 1.00 90.81 88 THR A O 1
ATOM 695 N N . GLY A 1 89 ? -15.792 -1.544 15.272 1.00 78.38 89 GLY A N 1
ATOM 696 C CA . GLY A 1 89 ? -15.555 -2.579 16.290 1.00 78.38 89 GLY A CA 1
ATOM 697 C C . GLY A 1 89 ? -14.640 -2.090 17.419 1.00 78.38 89 GLY A C 1
ATOM 698 O O . GLY A 1 89 ? -13.849 -1.171 17.209 1.00 78.38 89 GLY A O 1
ATOM 699 N N . THR A 1 90 ? -14.797 -2.675 18.606 1.00 59.41 90 THR A N 1
ATOM 700 C CA . THR A 1 90 ? -14.009 -2.426 19.830 1.00 59.41 90 THR A CA 1
ATOM 701 C C . THR A 1 90 ? -13.556 -3.742 20.417 1.00 59.41 90 THR A C 1
ATOM 703 O O . THR A 1 90 ? -14.428 -4.640 20.474 1.00 59.41 90 THR A O 1
#

Sequence (90 aa):
EAGKDLEIVGNVFGAGDLAKARCRYREKGRSWKQVELALEYGDLFRAIIPGQDLVPPSIEYYCIAIDYFGGQTELYGSQSAPRRVRVTGT

pLDDT: mean 93.36, std 6.39, range [59.41, 98.44]